Protein AF-A0A920PY45-F1 (afdb_monomer_lite)

Radius of gyration: 19.02 Å; chains: 1; bounding box: 48×40×49 Å

pLDDT: mean 71.45, std 18.98, range [34.03, 97.31]

Secondary structure (DSSP, 8-state):
-PPPPP-------HHHHHHHHHHTTT-----------TT---SS-HHHHHHHHHHHHHHHT--GGGG-HHHHHHHHHHHHTTS-TTSHHHHHHHHHHHHHHHHH-TTS----SPPHHHHHHHHHHHT-------

Foldseek 3Di:
DDDDDDPDDDPDDPLNVVCVVVVVVVHDDDDDDDDDDPVDDDPDQLCSQLVVVCVVCVVVVNDSVVSVNVVNVVVVVVVVVVDDPPDPVVVVVVVVVVVCCQQPPPPHDHDPDDDVVVVVVVVVVVPPDPPDDD

Sequence (134 aa):
MAKRPSDYEGPTTITYLVSNALDAADIETRIFVVHLPQYFQVEEDFTGTARLMTIMCTLYGLPIRLADSERGRQQYASLQNIVPDTSEVAGLLERLEERYDRENNPDSEPTSDLSPMVEEFLQGLVQIPNLTMN

Structure (mmCIF, N/CA/C/O backbone):
data_AF-A0A920PY45-F1
#
_entry.id   AF-A0A920PY45-F1
#
loop_
_atom_site.group_PDB
_atom_site.id
_atom_site.type_symbol
_atom_site.label_atom_id
_atom_site.label_alt_id
_atom_site.label_comp_id
_atom_site.label_asym_id
_atom_site.label_entity_id
_atom_site.label_seq_id
_atom_site.pdbx_PDB_ins_code
_atom_site.Cartn_x
_atom_site.Cartn_y
_atom_site.Cartn_z
_atom_site.occupancy
_atom_site.B_iso_or_equiv
_atom_site.auth_seq_id
_atom_site.auth_comp_id
_atom_site.auth_asym_id
_atom_site.auth_atom_id
_atom_site.pdbx_PDB_model_num
ATOM 1 N N . MET A 1 1 ? -5.423 8.759 -19.977 1.00 34.03 1 MET A N 1
ATOM 2 C CA . MET A 1 1 ? -5.937 9.606 -18.880 1.00 34.03 1 MET A CA 1
ATOM 3 C C . MET A 1 1 ? -4.720 10.204 -18.194 1.00 34.03 1 MET A C 1
ATOM 5 O O . MET A 1 1 ? -3.938 9.451 -17.632 1.00 34.03 1 MET A O 1
ATOM 9 N N . ALA A 1 2 ? -4.451 11.495 -18.404 1.00 36.62 2 ALA A N 1
ATOM 10 C CA . ALA A 1 2 ? -3.209 12.124 -17.956 1.00 36.62 2 ALA A CA 1
ATOM 11 C C . ALA A 1 2 ? -3.230 12.294 -16.430 1.00 36.62 2 ALA A C 1
ATOM 13 O O . ALA A 1 2 ? -4.129 12.933 -15.885 1.00 36.62 2 ALA A O 1
ATOM 14 N N . LYS A 1 3 ? -2.264 11.672 -15.751 1.00 37.16 3 LYS A N 1
ATOM 15 C CA . LYS A 1 3 ? -2.061 11.773 -14.306 1.00 37.16 3 LYS A CA 1
ATOM 16 C C . LYS A 1 3 ? -1.555 13.187 -14.012 1.00 37.16 3 LYS A C 1
ATOM 18 O O . LYS A 1 3 ? -0.514 13.576 -14.534 1.00 37.16 3 LYS A O 1
ATOM 23 N N . ARG A 1 4 ? -2.300 13.967 -13.228 1.00 38.38 4 ARG A N 1
ATOM 24 C CA . ARG A 1 4 ? -1.823 15.264 -12.730 1.00 38.38 4 ARG A CA 1
ATOM 25 C C . ARG A 1 4 ? -0.597 14.972 -11.845 1.00 38.38 4 ARG A C 1
ATOM 27 O O . ARG A 1 4 ? -0.722 14.116 -10.964 1.00 38.38 4 ARG A O 1
ATOM 34 N N . PRO A 1 5 ? 0.585 15.549 -12.119 1.00 42.47 5 PRO A N 1
ATOM 35 C CA . PRO A 1 5 ? 1.764 15.279 -11.310 1.00 42.47 5 PRO A CA 1
ATOM 36 C C . PRO A 1 5 ? 1.500 15.743 -9.876 1.00 42.47 5 PRO A C 1
ATOM 38 O O . PRO A 1 5 ? 0.881 16.781 -9.652 1.00 42.47 5 PRO A O 1
ATOM 41 N N . SER A 1 6 ? 1.913 14.918 -8.920 1.00 49.06 6 SER A N 1
ATOM 42 C CA . SER A 1 6 ? 1.936 15.292 -7.511 1.00 49.06 6 SER A CA 1
ATOM 43 C C . SER A 1 6 ? 3.109 16.244 -7.310 1.00 49.06 6 SER A C 1
ATOM 45 O O . SER A 1 6 ? 4.232 15.857 -7.618 1.00 49.06 6 SER A O 1
ATOM 47 N N . ASP A 1 7 ? 2.861 17.439 -6.779 1.00 49.78 7 ASP A N 1
ATOM 48 C CA . ASP A 1 7 ? 3.895 18.437 -6.442 1.00 49.78 7 ASP A CA 1
ATOM 49 C C . ASP A 1 7 ? 4.449 18.203 -5.020 1.00 49.78 7 ASP A C 1
ATOM 51 O O . ASP A 1 7 ? 4.786 19.124 -4.283 1.00 49.78 7 ASP A O 1
ATOM 55 N N . TYR A 1 8 ? 4.437 16.939 -4.581 1.00 56.22 8 TYR A N 1
ATOM 56 C CA . TYR A 1 8 ? 4.837 16.559 -3.231 1.00 56.22 8 TYR A CA 1
ATOM 57 C C . TYR A 1 8 ? 6.354 16.672 -3.080 1.00 56.22 8 TYR A C 1
ATOM 59 O O . TYR A 1 8 ? 7.101 15.867 -3.640 1.00 56.22 8 TYR A O 1
ATOM 67 N N . GLU A 1 9 ? 6.789 17.628 -2.265 1.00 55.53 9 GLU A N 1
ATOM 68 C CA . GLU A 1 9 ? 8.154 17.715 -1.762 1.00 55.53 9 GLU A CA 1
ATOM 69 C C . GLU A 1 9 ? 8.222 17.106 -0.357 1.00 55.53 9 GLU A C 1
ATOM 71 O O . GLU A 1 9 ? 7.619 17.592 0.598 1.00 55.53 9 GLU A O 1
ATOM 76 N N . GLY A 1 10 ? 8.968 16.013 -0.228 1.00 65.56 10 GLY A N 1
ATOM 77 C CA . GLY A 1 10 ? 9.221 15.340 1.039 1.00 65.56 10 GLY A CA 1
ATOM 78 C C . GLY A 1 10 ? 10.566 14.617 1.013 1.00 65.56 10 GLY A C 1
ATOM 79 O O . GLY A 1 10 ? 11.223 14.564 -0.033 1.00 65.56 10 GLY A O 1
ATOM 80 N N . PRO A 1 11 ? 11.012 14.062 2.151 1.00 65.69 11 PRO A N 1
ATOM 81 C CA . PRO A 1 11 ? 12.239 13.279 2.194 1.00 65.69 11 PRO A CA 1
ATOM 82 C C . PRO A 1 11 ? 12.168 12.128 1.182 1.00 65.69 11 PRO A C 1
ATOM 84 O O . PRO A 1 11 ? 11.192 11.378 1.133 1.00 65.69 11 PRO A O 1
ATOM 87 N N . THR A 1 12 ? 13.205 12.009 0.349 1.00 74.50 12 THR A N 1
ATOM 88 C CA . THR A 1 12 ? 13.265 10.971 -0.687 1.00 74.50 12 THR A CA 1
ATOM 89 C C . THR A 1 12 ? 13.272 9.576 -0.062 1.00 74.50 12 THR A C 1
ATOM 91 O O . THR A 1 12 ? 13.828 9.364 1.017 1.00 74.50 12 THR A O 1
ATOM 94 N N . THR A 1 13 ? 12.682 8.604 -0.751 1.00 84.12 13 THR A N 1
ATOM 95 C CA . THR A 1 13 ? 12.631 7.209 -0.304 1.00 84.12 13 THR A CA 1
ATOM 96 C C . THR A 1 13 ? 13.372 6.307 -1.282 1.00 84.12 13 THR A C 1
ATOM 98 O O . THR A 1 13 ? 13.470 6.597 -2.476 1.00 84.12 13 THR A O 1
ATOM 101 N N . ILE A 1 14 ? 13.852 5.154 -0.804 1.00 86.19 14 ILE A N 1
ATOM 102 C CA . ILE A 1 14 ? 14.469 4.154 -1.687 1.00 86.19 14 ILE A CA 1
ATOM 103 C C . ILE A 1 14 ? 13.504 3.694 -2.790 1.00 86.19 14 ILE A C 1
ATOM 105 O O . ILE A 1 14 ? 13.934 3.470 -3.916 1.00 86.19 14 ILE A O 1
ATOM 109 N N . THR A 1 15 ? 12.198 3.614 -2.509 1.00 84.69 15 THR A N 1
ATOM 110 C CA . THR A 1 15 ? 11.180 3.239 -3.501 1.00 84.69 15 THR A CA 1
ATOM 111 C C . THR A 1 15 ? 11.072 4.266 -4.624 1.00 84.69 15 THR A C 1
ATOM 113 O O . THR A 1 15 ? 10.960 3.878 -5.785 1.00 84.69 15 THR A O 1
ATOM 116 N N . TYR A 1 16 ? 11.183 5.557 -4.306 1.00 83.88 16 TYR A N 1
ATOM 117 C CA . TYR A 1 16 ? 11.222 6.621 -5.305 1.00 83.88 16 TYR A CA 1
ATOM 118 C C . TYR A 1 16 ? 12.532 6.613 -6.103 1.00 83.88 16 TYR A C 1
ATOM 120 O O . TYR A 1 16 ? 12.506 6.664 -7.330 1.00 83.88 16 TYR A O 1
ATOM 128 N N . LEU A 1 17 ? 13.680 6.462 -5.433 1.00 87.00 17 LEU A N 1
ATOM 129 C CA . LEU A 1 17 ? 14.986 6.398 -6.100 1.00 87.00 17 LEU A CA 1
ATOM 130 C C . LEU A 1 17 ? 15.087 5.215 -7.072 1.00 87.00 17 LEU A C 1
ATOM 132 O O . LEU A 1 17 ? 15.586 5.377 -8.184 1.00 87.00 17 LEU A O 1
ATOM 136 N N . VAL A 1 18 ? 14.582 4.042 -6.680 1.00 88.31 18 VAL A N 1
ATOM 137 C CA . VAL A 1 18 ? 14.507 2.863 -7.557 1.00 88.31 18 VAL A CA 1
ATOM 138 C C . VAL A 1 18 ? 13.590 3.134 -8.750 1.00 88.31 18 VAL A C 1
ATOM 140 O O . VAL A 1 18 ? 13.962 2.813 -9.874 1.00 88.31 18 VAL A O 1
ATOM 143 N N . SER A 1 19 ? 12.432 3.766 -8.530 1.00 84.88 19 SER A N 1
ATOM 144 C CA . SER A 1 19 ? 11.509 4.153 -9.606 1.00 84.88 19 SER A CA 1
ATOM 145 C C . SER A 1 19 ? 12.187 5.060 -10.636 1.00 84.88 19 SER A C 1
ATOM 147 O O . SER A 1 19 ? 12.115 4.778 -11.827 1.00 84.88 19 SER A O 1
ATOM 149 N N . ASN A 1 20 ? 12.911 6.089 -10.184 1.00 85.31 20 ASN A N 1
ATOM 150 C CA . ASN A 1 20 ? 13.626 7.021 -11.062 1.00 85.31 20 ASN A CA 1
ATOM 151 C C . ASN A 1 20 ? 14.772 6.347 -11.828 1.00 85.31 20 ASN A C 1
ATOM 153 O O . ASN A 1 20 ? 15.008 6.653 -12.994 1.00 85.31 20 ASN A O 1
ATOM 157 N N . ALA A 1 21 ? 15.498 5.429 -11.185 1.00 91.06 21 ALA A N 1
ATOM 158 C CA . ALA A 1 21 ? 16.568 4.686 -11.846 1.00 91.06 21 ALA A CA 1
ATOM 159 C C . ALA A 1 21 ? 16.030 3.753 -12.946 1.00 91.06 21 ALA A C 1
ATOM 161 O O . ALA A 1 21 ? 16.678 3.585 -13.976 1.00 91.06 21 ALA A O 1
ATOM 162 N N . LEU A 1 22 ? 14.853 3.157 -12.734 1.00 92.50 22 LEU A N 1
ATOM 163 C CA . LEU A 1 22 ? 14.177 2.311 -13.720 1.00 92.50 22 LEU A CA 1
ATOM 164 C C . LEU A 1 22 ? 13.568 3.127 -14.868 1.00 92.50 22 LEU A C 1
ATOM 166 O O . LEU A 1 22 ? 13.615 2.679 -16.010 1.00 92.50 22 LEU A O 1
ATOM 170 N N . ASP A 1 23 ? 13.084 4.338 -14.590 1.00 89.81 23 ASP A N 1
ATOM 171 C CA . ASP A 1 23 ? 12.609 5.275 -15.616 1.00 89.81 23 ASP A CA 1
ATOM 172 C C . ASP A 1 23 ? 13.731 5.655 -16.599 1.00 89.81 23 ASP A C 1
ATOM 174 O O . ASP A 1 23 ? 13.547 5.617 -17.812 1.00 89.81 23 ASP A O 1
ATOM 178 N N . ALA A 1 24 ? 14.954 5.875 -16.097 1.00 89.75 24 ALA A N 1
ATOM 179 C CA . ALA A 1 24 ? 16.136 6.093 -16.940 1.00 89.75 24 ALA A CA 1
ATOM 180 C C . ALA A 1 24 ? 16.492 4.890 -17.845 1.00 89.75 24 ALA A C 1
ATOM 182 O O . ALA A 1 24 ? 17.262 5.042 -18.794 1.00 89.75 24 ALA A O 1
ATOM 183 N N . ALA A 1 25 ? 15.945 3.707 -17.555 1.00 94.62 25 ALA A N 1
ATOM 184 C CA . ALA A 1 25 ? 16.068 2.495 -18.360 1.00 94.62 25 ALA A CA 1
ATOM 185 C C . ALA A 1 25 ? 14.810 2.196 -19.206 1.00 94.62 25 ALA A C 1
ATOM 187 O O . ALA A 1 25 ? 14.713 1.097 -19.750 1.00 94.62 25 ALA A O 1
ATOM 188 N N . ASP A 1 26 ? 13.872 3.146 -19.321 1.00 94.00 26 ASP A N 1
ATOM 189 C CA . ASP A 1 26 ? 12.592 3.019 -20.042 1.00 94.00 26 ASP A CA 1
ATOM 190 C C . ASP A 1 26 ? 11.698 1.881 -19.503 1.00 94.00 26 ASP A C 1
ATOM 192 O O . ASP A 1 26 ? 10.959 1.220 -20.234 1.00 94.00 26 ASP A O 1
ATOM 196 N N . ILE A 1 27 ? 11.784 1.615 -18.194 1.00 94.31 27 ILE A N 1
ATOM 197 C CA . ILE A 1 27 ? 10.965 0.612 -17.506 1.00 94.31 27 ILE A CA 1
ATOM 198 C C . ILE A 1 27 ? 9.818 1.316 -16.781 1.00 94.31 27 ILE A C 1
ATOM 200 O O . ILE A 1 27 ? 10.030 2.054 -15.816 1.00 94.31 27 ILE A O 1
ATOM 204 N N . GLU A 1 28 ? 8.581 1.029 -17.199 1.00 90.62 28 GLU A N 1
ATOM 205 C CA . GLU A 1 28 ? 7.389 1.569 -16.543 1.00 90.62 28 GLU A CA 1
ATOM 206 C C . GLU A 1 28 ? 7.285 1.061 -15.098 1.00 90.62 28 GLU A C 1
ATOM 208 O O . GLU A 1 28 ? 7.338 -0.139 -14.814 1.00 90.62 28 GLU A O 1
ATOM 213 N N . THR A 1 29 ? 7.090 1.993 -14.170 1.00 88.31 29 THR A N 1
ATOM 214 C CA . THR A 1 29 ? 6.945 1.706 -12.744 1.00 88.31 29 THR A CA 1
ATOM 215 C C . THR A 1 29 ? 5.645 2.285 -12.202 1.00 88.31 29 THR A C 1
ATOM 217 O O . THR A 1 29 ? 5.128 3.305 -12.663 1.00 88.31 29 THR A O 1
ATOM 220 N N . ARG A 1 30 ? 5.081 1.618 -11.191 1.00 86.19 30 ARG A N 1
ATOM 221 C CA . ARG A 1 30 ? 3.891 2.093 -10.485 1.00 86.19 30 ARG A CA 1
ATOM 222 C C . ARG A 1 30 ? 4.082 1.940 -8.986 1.00 86.19 30 ARG A C 1
ATOM 224 O O . ARG A 1 30 ? 4.273 0.835 -8.489 1.00 86.19 30 ARG A O 1
ATOM 231 N N . ILE A 1 31 ? 3.988 3.058 -8.278 1.00 84.94 31 ILE A N 1
ATOM 232 C CA . ILE A 1 31 ? 4.060 3.105 -6.819 1.00 84.94 31 ILE A CA 1
ATOM 233 C C . ILE A 1 31 ? 2.638 3.119 -6.259 1.00 84.94 31 ILE A C 1
ATOM 235 O O . ILE A 1 31 ? 1.792 3.894 -6.713 1.00 84.94 31 ILE A O 1
ATOM 239 N N . PHE A 1 32 ? 2.394 2.275 -5.260 1.00 85.69 32 PHE A N 1
ATOM 240 C CA . PHE A 1 32 ? 1.167 2.261 -4.474 1.00 85.69 32 PHE A CA 1
ATOM 241 C C . PHE A 1 32 ? 1.500 2.598 -3.027 1.00 85.69 32 PHE A C 1
ATOM 243 O O . PHE A 1 32 ? 2.406 2.007 -2.444 1.00 85.69 32 PHE A O 1
ATOM 250 N N . VAL A 1 33 ? 0.754 3.538 -2.457 1.00 85.88 33 VAL A N 1
ATOM 251 C CA . VAL A 1 33 ? 0.861 3.932 -1.052 1.00 85.88 33 VAL A CA 1
ATOM 252 C C . VAL A 1 33 ? -0.504 3.711 -0.421 1.00 85.88 33 VAL A C 1
ATOM 254 O O . VAL A 1 33 ? -1.519 4.131 -0.978 1.00 85.88 33 VAL A O 1
ATOM 257 N N . VAL A 1 34 ? -0.535 3.019 0.715 1.00 85.31 34 VAL A N 1
ATOM 258 C CA . VAL A 1 34 ? -1.758 2.832 1.496 1.00 85.31 34 VAL A CA 1
ATOM 259 C C . VAL A 1 34 ? -1.750 3.804 2.662 1.00 85.31 34 VAL A C 1
ATOM 261 O O . VAL A 1 34 ? -0.781 3.878 3.411 1.00 85.31 34 VAL A O 1
ATOM 264 N N . HIS A 1 35 ? -2.854 4.530 2.802 1.00 81.56 35 HIS A N 1
ATOM 265 C CA . HIS A 1 35 ? -3.112 5.371 3.959 1.00 81.56 35 HIS A CA 1
ATOM 266 C C . HIS A 1 35 ? -3.603 4.488 5.100 1.00 81.56 35 HIS A C 1
ATOM 268 O O . HIS A 1 35 ? -4.602 3.783 4.945 1.00 81.56 35 HIS A O 1
ATOM 274 N N . LEU A 1 36 ? -2.883 4.521 6.217 1.00 81.00 36 LEU A N 1
ATOM 275 C CA . LEU A 1 36 ? -3.248 3.798 7.425 1.00 81.00 36 LEU A CA 1
ATOM 276 C C . LEU A 1 36 ? -3.798 4.769 8.474 1.00 81.00 36 LEU A C 1
ATOM 278 O O . LEU A 1 36 ? -3.325 5.908 8.559 1.00 81.00 36 LEU A O 1
ATOM 282 N N . PRO A 1 37 ? -4.780 4.335 9.277 1.00 73.56 37 PRO A 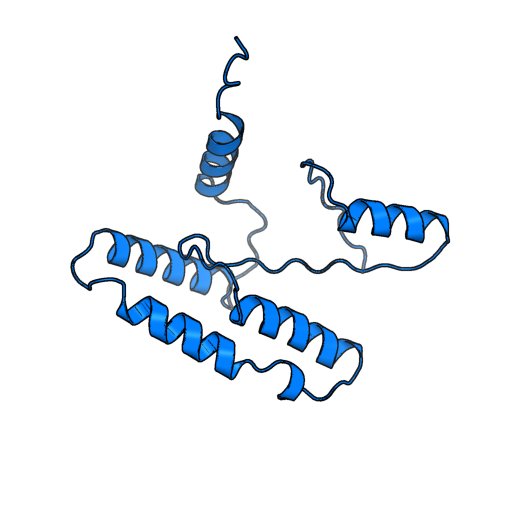N 1
ATOM 283 C CA . PRO A 1 37 ? -5.229 5.064 10.453 1.00 73.56 37 PRO A CA 1
ATOM 284 C C . PRO A 1 37 ? -4.064 5.417 11.389 1.00 73.56 37 PRO A C 1
ATOM 286 O O . PRO A 1 37 ? -3.345 4.547 11.867 1.00 73.56 37 PRO A O 1
ATOM 289 N N . GLN A 1 38 ? -3.880 6.708 11.672 1.00 67.00 38 GLN A N 1
ATOM 290 C CA . GLN A 1 38 ? -2.728 7.199 12.447 1.00 67.00 38 GLN A CA 1
ATOM 291 C C . GLN A 1 38 ? -2.857 6.993 13.964 1.00 67.00 38 GLN A C 1
ATOM 293 O O . GLN A 1 38 ? -1.875 7.125 14.691 1.00 67.00 38 GLN A O 1
ATOM 298 N N . TYR A 1 39 ? -4.062 6.697 14.455 1.00 65.44 39 TYR A N 1
ATOM 299 C CA . TYR A 1 39 ? -4.339 6.533 15.884 1.00 65.44 39 TYR A CA 1
ATOM 300 C C . TYR A 1 39 ? -3.941 5.156 16.429 1.00 65.44 39 TYR A C 1
ATOM 302 O O . TYR A 1 39 ? -3.875 4.981 17.645 1.00 65.44 39 TYR A O 1
ATOM 310 N N . PHE A 1 40 ? -3.628 4.194 15.558 1.00 67.50 40 PHE A N 1
ATOM 311 C CA . PHE A 1 40 ? -3.078 2.904 15.955 1.00 67.50 40 PHE A CA 1
ATOM 312 C C . PHE A 1 40 ? -1.598 2.826 15.591 1.00 67.50 40 PHE A C 1
ATOM 314 O O . PHE A 1 40 ? -1.226 2.730 14.425 1.00 67.50 40 PHE A O 1
ATOM 321 N N . GLN A 1 41 ? -0.738 2.831 16.608 1.00 67.38 41 GLN A N 1
ATOM 322 C CA . GLN A 1 41 ? 0.673 2.501 16.437 1.00 67.38 41 GLN A CA 1
ATOM 323 C C . GLN A 1 41 ? 0.833 0.982 16.511 1.00 67.38 41 GLN A C 1
ATOM 325 O O . GLN A 1 41 ? 0.962 0.411 17.593 1.00 67.38 41 GLN A O 1
ATOM 330 N N . VAL A 1 42 ? 0.777 0.325 15.354 1.00 74.00 42 VAL A N 1
ATOM 331 C CA . VAL A 1 42 ? 1.066 -1.107 15.209 1.00 74.00 42 VAL A CA 1
ATOM 332 C C . VAL A 1 42 ? 2.425 -1.300 14.542 1.00 74.00 42 VAL A C 1
ATOM 334 O O . VAL A 1 42 ? 2.770 -0.565 13.620 1.00 74.00 42 VAL A O 1
ATOM 337 N N . GLU A 1 43 ? 3.199 -2.290 14.995 1.00 78.94 43 GLU A N 1
ATOM 338 C CA . GLU A 1 43 ? 4.451 -2.666 14.317 1.00 78.94 43 GLU A CA 1
ATOM 339 C C . GLU A 1 43 ? 4.177 -3.260 12.926 1.00 78.94 43 GLU A C 1
ATOM 341 O O . GLU A 1 43 ? 4.889 -2.968 11.968 1.00 78.94 43 GLU A O 1
ATOM 346 N N . GLU A 1 44 ? 3.107 -4.050 12.803 1.00 86.19 44 GLU A N 1
ATOM 347 C CA . GLU A 1 44 ? 2.638 -4.628 11.544 1.00 86.19 44 GLU A CA 1
ATOM 348 C C . GLU A 1 44 ? 1.169 -4.256 11.318 1.00 86.19 44 GLU A C 1
ATOM 350 O O . GLU A 1 44 ? 0.334 -4.525 12.179 1.00 86.19 44 GLU A O 1
ATOM 355 N N . ASP A 1 45 ? 0.828 -3.685 10.158 1.00 89.25 45 ASP A N 1
ATOM 356 C CA . ASP A 1 45 ? -0.567 -3.439 9.765 1.00 89.25 45 ASP A CA 1
ATOM 357 C C . ASP A 1 45 ? -1.021 -4.472 8.718 1.00 89.25 45 ASP A C 1
ATOM 359 O O . ASP A 1 45 ? -0.668 -4.417 7.527 1.00 89.25 45 ASP A O 1
ATOM 363 N N . PHE A 1 46 ? -1.817 -5.447 9.163 1.00 91.31 46 PHE A N 1
ATOM 364 C CA . PHE A 1 46 ? -2.331 -6.507 8.297 1.00 91.31 46 PHE A CA 1
ATOM 365 C C . PHE A 1 46 ? -3.459 -6.024 7.384 1.00 91.31 46 PHE A C 1
ATOM 367 O O . PHE A 1 46 ? -3.645 -6.594 6.309 1.00 91.31 46 PHE A O 1
ATOM 374 N N . THR A 1 47 ? -4.171 -4.955 7.740 1.00 89.44 47 THR A N 1
ATOM 375 C CA . THR A 1 47 ? -5.200 -4.349 6.883 1.00 89.44 47 THR A CA 1
ATOM 376 C C . THR A 1 47 ? -4.557 -3.661 5.680 1.00 89.44 47 THR A C 1
ATOM 378 O O . THR A 1 47 ? -4.964 -3.883 4.536 1.00 89.44 47 THR A O 1
ATOM 381 N N . GLY A 1 48 ? -3.490 -2.898 5.910 1.00 90.56 48 GLY A N 1
ATOM 382 C CA . GLY A 1 48 ? -2.684 -2.267 4.872 1.00 90.56 48 GLY A CA 1
ATOM 383 C C . GLY A 1 48 ? -2.035 -3.279 3.939 1.00 90.56 48 GLY A C 1
ATOM 384 O O . GLY A 1 48 ? -2.117 -3.154 2.713 1.00 90.56 48 GLY A O 1
ATOM 385 N N . THR A 1 49 ? -1.464 -4.332 4.524 1.00 93.44 49 THR A N 1
ATOM 386 C CA . THR A 1 49 ? -0.874 -5.450 3.779 1.00 93.44 49 THR A CA 1
ATOM 387 C C . THR A 1 49 ? -1.916 -6.130 2.891 1.00 93.44 49 THR A C 1
ATOM 389 O O . THR A 1 49 ? -1.697 -6.286 1.686 1.00 93.44 49 THR A O 1
ATOM 392 N N . ALA A 1 50 ? -3.086 -6.462 3.442 1.00 93.88 50 ALA A N 1
ATOM 393 C CA . ALA A 1 50 ? -4.172 -7.084 2.694 1.00 93.88 50 ALA A CA 1
ATOM 394 C C . ALA A 1 50 ? -4.680 -6.192 1.553 1.00 93.88 50 ALA A C 1
ATOM 396 O O . ALA A 1 50 ? -5.007 -6.685 0.466 1.00 93.88 50 ALA A O 1
ATOM 397 N N . ARG A 1 51 ? -4.711 -4.868 1.754 1.00 92.88 51 ARG A N 1
ATOM 398 C CA . ARG A 1 51 ? -5.130 -3.915 0.721 1.00 92.88 51 ARG A CA 1
ATOM 399 C C . ARG A 1 51 ? -4.154 -3.876 -0.451 1.00 92.88 51 ARG A C 1
ATOM 401 O O . ARG A 1 51 ? -4.595 -3.981 -1.596 1.00 92.88 51 ARG A O 1
ATOM 408 N N . LEU A 1 52 ? -2.850 -3.783 -0.187 1.00 94.81 52 LEU A N 1
ATOM 409 C CA . LEU A 1 52 ? -1.824 -3.855 -1.234 1.00 94.81 52 LEU A CA 1
ATOM 410 C C . LEU A 1 52 ? -1.860 -5.206 -1.954 1.00 94.81 52 LEU A C 1
ATOM 412 O O . LEU A 1 52 ? -1.842 -5.250 -3.184 1.00 94.81 52 LEU A O 1
ATOM 416 N N . MET A 1 53 ? -1.999 -6.308 -1.217 1.00 96.19 53 MET A N 1
ATOM 417 C CA . MET A 1 53 ? -2.095 -7.641 -1.813 1.00 96.19 53 MET A CA 1
ATOM 418 C C . MET A 1 53 ? -3.337 -7.811 -2.688 1.00 96.19 53 MET A C 1
ATOM 420 O O . MET A 1 53 ? -3.255 -8.445 -3.737 1.00 96.19 53 MET A O 1
ATOM 424 N N . THR A 1 54 ? -4.468 -7.207 -2.323 1.00 95.25 54 THR A N 1
ATOM 425 C CA . THR A 1 54 ? -5.682 -7.196 -3.157 1.00 95.25 54 THR A CA 1
ATOM 426 C C . THR A 1 54 ? -5.431 -6.507 -4.499 1.00 95.25 54 THR A C 1
ATOM 428 O O . THR A 1 54 ? -5.841 -7.013 -5.548 1.00 95.25 54 THR A O 1
ATOM 431 N N . ILE A 1 55 ? -4.711 -5.379 -4.488 1.00 94.75 55 ILE A N 1
ATOM 432 C CA . ILE A 1 55 ? -4.303 -4.670 -5.708 1.00 94.75 55 ILE A CA 1
ATOM 433 C C . ILE A 1 55 ? -3.407 -5.575 -6.560 1.00 94.75 55 ILE A C 1
ATOM 435 O O . ILE A 1 55 ? -3.677 -5.749 -7.747 1.00 94.75 55 ILE A O 1
ATOM 439 N N . MET A 1 56 ? -2.400 -6.217 -5.961 1.00 94.88 56 MET A N 1
ATOM 440 C CA . MET A 1 56 ? -1.509 -7.144 -6.67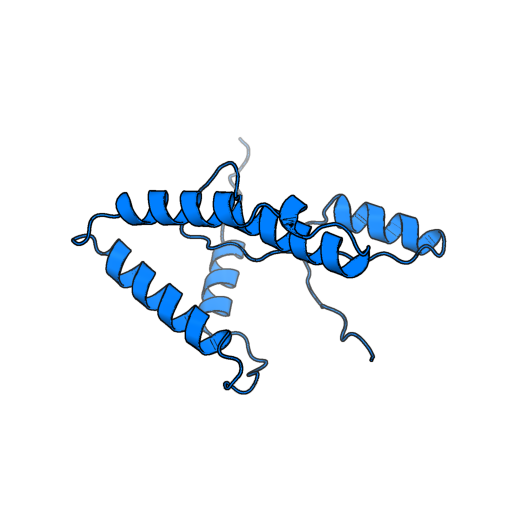2 1.00 94.88 56 MET A CA 1
ATOM 441 C C . MET A 1 56 ? -2.273 -8.332 -7.268 1.00 94.88 56 MET A C 1
ATOM 443 O O . MET A 1 56 ? -2.065 -8.678 -8.430 1.00 94.88 56 MET A O 1
ATOM 447 N N . CYS A 1 57 ? -3.207 -8.924 -6.519 1.00 96.38 57 CYS A N 1
ATOM 448 C CA . CYS A 1 57 ? -4.041 -10.015 -7.017 1.00 96.38 57 CYS A CA 1
ATOM 449 C C . CYS A 1 57 ? -4.877 -9.585 -8.221 1.00 96.38 57 CYS A C 1
ATOM 451 O O . CYS A 1 57 ? -4.974 -10.327 -9.193 1.00 96.38 57 CYS A O 1
ATOM 453 N N . THR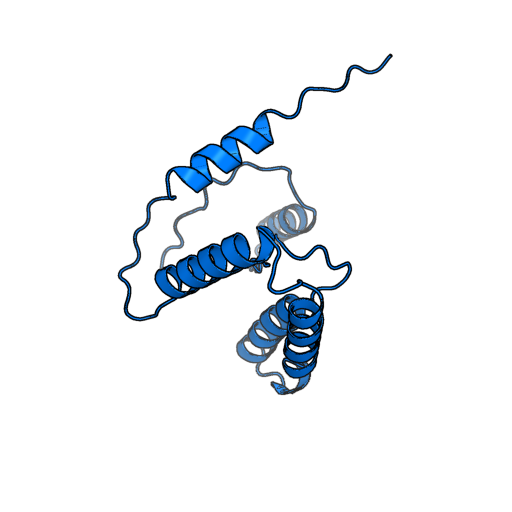 A 1 58 ? -5.423 -8.372 -8.187 1.00 95.31 58 THR A N 1
ATOM 454 C CA . THR A 1 58 ? -6.234 -7.834 -9.282 1.00 95.31 58 THR A CA 1
ATOM 455 C C . THR A 1 58 ? -5.388 -7.549 -10.522 1.00 95.31 58 THR A C 1
ATOM 457 O O . THR A 1 58 ? -5.761 -7.946 -11.621 1.00 95.31 58 THR A O 1
ATOM 460 N N . LEU A 1 59 ? -4.235 -6.892 -10.358 1.00 94.56 59 LEU A N 1
ATOM 461 C CA . LEU A 1 59 ? -3.372 -6.495 -11.476 1.00 94.56 59 LEU A CA 1
ATOM 462 C C . LEU A 1 59 ? -2.737 -7.688 -12.193 1.00 94.56 59 LEU A C 1
ATOM 464 O O . LEU A 1 59 ? -2.571 -7.646 -13.408 1.00 94.56 59 LEU A O 1
ATOM 468 N N . TYR A 1 60 ? -2.393 -8.739 -11.450 1.00 95.25 60 TYR A N 1
ATOM 469 C CA . TYR A 1 60 ? -1.666 -9.894 -11.980 1.00 95.25 60 TYR A CA 1
ATOM 470 C C . TYR A 1 60 ? -2.518 -11.168 -12.074 1.00 95.25 60 TYR A C 1
ATOM 472 O O . TYR A 1 60 ? -1.991 -12.234 -12.384 1.00 95.25 60 TYR A O 1
ATOM 480 N N . GLY A 1 61 ? -3.824 -11.085 -11.800 1.00 95.94 61 GLY A N 1
ATOM 481 C CA . GLY A 1 61 ? -4.732 -12.236 -11.838 1.00 95.94 61 GLY A CA 1
ATOM 482 C C . GLY A 1 61 ? -4.400 -13.321 -10.806 1.00 95.94 61 GLY A C 1
ATOM 483 O O . GLY A 1 61 ? -4.629 -14.505 -11.058 1.00 95.94 61 GLY A O 1
ATOM 484 N N . LEU A 1 62 ? -3.829 -12.945 -9.657 1.00 97.12 62 LEU A N 1
ATOM 485 C CA . LEU A 1 62 ? -3.489 -13.895 -8.595 1.00 97.12 62 LEU A CA 1
ATOM 486 C C . LEU A 1 62 ? -4.735 -14.260 -7.769 1.00 97.12 62 LEU A C 1
ATOM 488 O O . LEU A 1 62 ? -5.689 -13.482 -7.690 1.00 97.12 62 LEU A O 1
ATOM 492 N N . PRO A 1 63 ? -4.741 -15.424 -7.095 1.00 97.31 63 PRO A N 1
ATOM 493 C CA . PRO A 1 63 ? -5.866 -15.814 -6.257 1.00 97.31 63 PRO A CA 1
ATOM 494 C C . PRO A 1 63 ? -6.111 -14.835 -5.101 1.00 97.31 63 PRO A C 1
ATOM 496 O O . PRO A 1 63 ? -5.237 -14.651 -4.258 1.00 97.31 63 PRO A O 1
ATOM 499 N N . ILE A 1 64 ? -7.338 -14.308 -4.987 1.00 94.31 64 ILE A N 1
ATOM 500 C CA . ILE A 1 64 ? -7.704 -13.309 -3.962 1.00 94.31 64 ILE A CA 1
ATOM 501 C C . ILE A 1 64 ? -7.464 -13.776 -2.520 1.00 94.31 64 ILE A C 1
ATOM 503 O O . ILE A 1 64 ? -7.194 -12.968 -1.640 1.00 94.31 64 ILE A O 1
ATOM 507 N N . ARG A 1 65 ? -7.477 -15.093 -2.278 1.00 94.38 65 ARG A N 1
ATOM 508 C CA . ARG A 1 65 ? -7.141 -15.683 -0.972 1.00 94.38 65 ARG A CA 1
ATOM 509 C C . ARG A 1 65 ? -5.743 -15.301 -0.464 1.00 94.38 65 ARG A C 1
ATOM 511 O O . ARG A 1 65 ? -5.512 -15.377 0.732 1.00 94.38 65 ARG A O 1
ATOM 518 N N . LEU A 1 66 ? -4.822 -14.898 -1.348 1.00 94.69 66 LEU A N 1
ATOM 519 C CA . LEU A 1 66 ? -3.485 -14.425 -0.973 1.00 94.69 66 LEU A CA 1
ATOM 520 C C . LEU A 1 66 ? -3.505 -13.058 -0.279 1.00 94.69 66 LEU A C 1
ATOM 522 O O . LEU A 1 66 ? -2.519 -12.698 0.353 1.00 94.69 66 LEU A O 1
ATOM 526 N N . ALA A 1 67 ? -4.595 -12.297 -0.403 1.00 94.19 67 ALA A N 1
ATOM 527 C CA . ALA A 1 67 ? -4.735 -11.025 0.289 1.00 94.19 67 ALA A CA 1
ATOM 528 C C . ALA A 1 67 ? -4.994 -11.179 1.793 1.00 94.19 67 ALA A C 1
ATOM 530 O O . ALA A 1 67 ? -4.699 -10.246 2.526 1.00 94.19 67 ALA A O 1
ATOM 531 N N . ASP A 1 68 ? -5.528 -12.322 2.242 1.00 92.06 68 ASP A N 1
ATOM 532 C CA . ASP A 1 68 ? -5.776 -12.631 3.661 1.00 92.06 68 ASP A CA 1
ATOM 533 C C . ASP A 1 68 ? -6.434 -11.479 4.454 1.00 92.06 68 ASP A C 1
ATOM 535 O O . ASP A 1 68 ? -5.996 -11.069 5.529 1.00 92.06 68 ASP A O 1
ATOM 539 N N . SER A 1 69 ? -7.508 -10.913 3.897 1.00 89.69 69 SER A N 1
ATOM 540 C CA . SER A 1 69 ? -8.194 -9.753 4.484 1.00 89.69 69 SER A CA 1
ATOM 541 C C . SER A 1 69 ? -8.798 -10.036 5.863 1.00 89.69 69 SER A C 1
ATOM 543 O O . SER A 1 69 ? -8.961 -9.115 6.663 1.00 89.69 69 SER A O 1
ATOM 545 N N . GLU A 1 70 ? -9.094 -11.302 6.168 1.00 91.44 70 GLU A N 1
ATOM 546 C CA . GLU A 1 70 ? -9.628 -11.699 7.472 1.00 91.44 70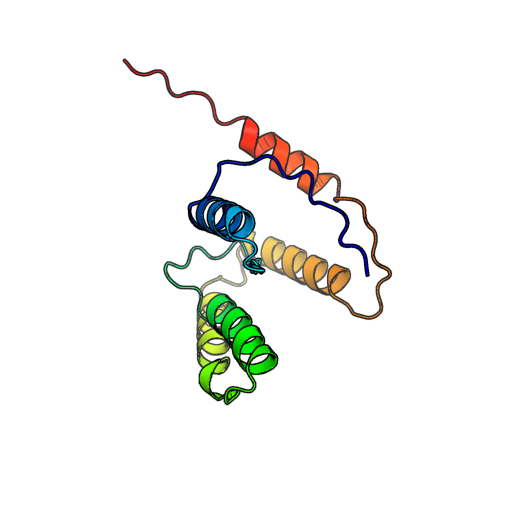 GLU A CA 1
ATOM 547 C C . GLU A 1 70 ? -8.628 -11.455 8.604 1.00 91.44 70 GLU A C 1
ATOM 549 O O . GLU A 1 70 ? -9.033 -11.013 9.680 1.00 91.44 70 GLU A O 1
ATOM 554 N N . ARG A 1 71 ? -7.327 -11.655 8.366 1.00 89.81 71 ARG A N 1
ATOM 555 C CA . ARG A 1 71 ? -6.289 -11.377 9.365 1.00 89.81 71 ARG A CA 1
ATOM 556 C C . ARG A 1 71 ? -6.248 -9.895 9.752 1.00 89.81 71 ARG A C 1
ATOM 558 O O . ARG A 1 71 ? -6.170 -9.578 10.937 1.00 89.81 71 ARG A O 1
ATOM 565 N N . GLY A 1 72 ? -6.365 -8.994 8.773 1.00 86.75 72 GLY A N 1
ATOM 566 C CA . GLY A 1 72 ? -6.473 -7.547 9.010 1.00 86.75 72 GLY A CA 1
ATOM 567 C C . GLY A 1 72 ? -7.726 -7.171 9.798 1.00 86.75 72 GLY A C 1
ATOM 568 O O . GLY A 1 72 ? -7.648 -6.464 10.805 1.00 86.75 72 GLY A O 1
ATOM 569 N N . ARG A 1 73 ? -8.878 -7.734 9.413 1.00 86.44 73 ARG A N 1
ATOM 570 C CA . ARG A 1 73 ? -10.154 -7.511 10.109 1.00 86.44 73 ARG A CA 1
ATOM 571 C C . ARG A 1 73 ? -10.087 -7.929 11.581 1.00 86.44 73 ARG A C 1
ATOM 573 O O . ARG A 1 73 ? -10.557 -7.200 12.450 1.00 86.44 73 ARG A O 1
ATOM 580 N N . GLN A 1 74 ? -9.475 -9.076 11.870 1.00 89.19 74 GLN A N 1
ATOM 581 C CA . GLN A 1 74 ? -9.302 -9.577 13.238 1.00 89.19 74 GLN A CA 1
ATOM 582 C C . GLN A 1 74 ? -8.359 -8.704 14.074 1.00 89.19 74 GLN A C 1
ATOM 584 O O . GLN A 1 74 ? -8.624 -8.481 15.257 1.00 89.19 74 GLN A O 1
ATOM 589 N N . GLN A 1 75 ? -7.287 -8.182 13.471 1.00 86.69 75 GLN A N 1
ATOM 590 C 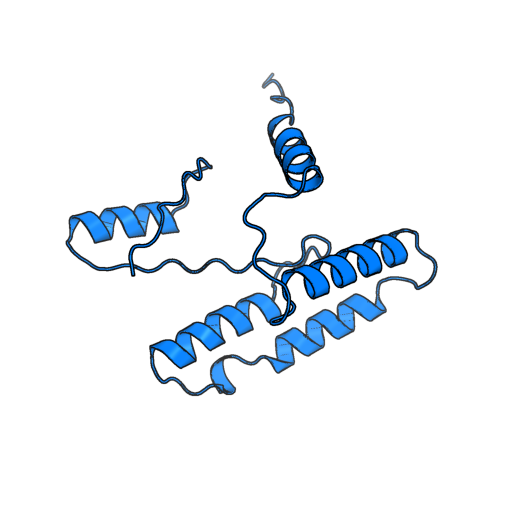CA . GLN A 1 75 ? -6.366 -7.266 14.142 1.00 86.69 75 GLN A CA 1
ATOM 591 C C . GLN A 1 75 ? -7.084 -5.994 14.601 1.00 86.69 75 GLN A C 1
ATOM 593 O O . GLN A 1 75 ? -7.038 -5.663 15.783 1.00 86.69 75 GLN A O 1
ATOM 598 N N . TYR A 1 76 ? -7.802 -5.323 13.701 1.00 80.19 76 TYR A N 1
ATOM 599 C CA . TYR A 1 76 ? -8.515 -4.085 14.029 1.00 80.19 76 TYR A CA 1
ATOM 600 C C . TYR A 1 76 ? -9.647 -4.302 15.036 1.00 80.19 76 TYR A C 1
ATOM 602 O O . TYR A 1 76 ? -9.779 -3.524 15.979 1.00 80.19 76 TYR A O 1
ATOM 610 N N . ALA A 1 77 ? -10.402 -5.399 14.911 1.00 82.31 77 ALA A N 1
ATOM 611 C CA . ALA A 1 77 ? -11.415 -5.761 15.901 1.00 82.31 77 ALA A CA 1
ATOM 612 C C . ALA A 1 77 ? -10.804 -5.959 17.301 1.00 82.31 77 ALA A C 1
ATOM 614 O O . ALA A 1 77 ? -11.398 -5.580 18.306 1.00 82.31 77 ALA A O 1
ATOM 615 N N . SER A 1 78 ? -9.597 -6.522 17.383 1.00 81.31 78 SER A N 1
ATOM 616 C CA . SER A 1 78 ? -8.893 -6.694 18.658 1.00 81.31 78 SER A CA 1
ATOM 617 C C . SER A 1 78 ? -8.437 -5.356 19.248 1.00 81.31 78 SER A C 1
ATOM 619 O O . SER A 1 78 ? -8.493 -5.188 20.461 1.00 81.31 78 SER A O 1
ATOM 621 N N . LEU A 1 79 ? -8.034 -4.398 18.406 1.00 75.81 79 LEU A N 1
ATOM 622 C CA . LEU A 1 79 ? -7.615 -3.057 18.828 1.00 75.81 79 LEU A CA 1
ATOM 623 C C . LEU A 1 79 ? -8.783 -2.199 19.334 1.00 75.81 79 LEU A C 1
ATOM 625 O O . LEU A 1 79 ? -8.629 -1.500 20.333 1.00 75.81 79 LEU A O 1
ATOM 629 N N . GLN A 1 80 ? -9.959 -2.284 18.702 1.00 69.06 80 GLN A N 1
ATOM 630 C CA . GLN A 1 80 ? -11.164 -1.573 19.155 1.00 69.06 80 GLN A CA 1
ATOM 631 C C . GLN A 1 80 ? -11.569 -1.973 20.580 1.00 69.06 80 GLN A C 1
ATOM 633 O O . GLN A 1 80 ? -11.918 -1.116 21.382 1.00 69.06 80 GLN A O 1
ATOM 638 N N . ASN A 1 81 ? -11.419 -3.250 20.939 1.00 66.38 81 ASN A N 1
ATOM 639 C CA . ASN A 1 81 ? -11.725 -3.743 22.288 1.00 66.38 81 ASN A CA 1
ATOM 640 C C . ASN A 1 81 ? -10.759 -3.239 23.381 1.00 66.38 81 ASN A C 1
ATOM 642 O O . ASN A 1 81 ? -11.002 -3.471 24.564 1.00 66.38 81 ASN A O 1
ATOM 646 N N . ILE A 1 82 ? -9.644 -2.602 23.005 1.00 66.44 82 ILE A N 1
ATOM 647 C CA . ILE A 1 82 ? -8.621 -2.093 23.933 1.00 66.44 82 ILE A CA 1
ATOM 648 C C . ILE A 1 82 ? -8.869 -0.616 24.282 1.00 66.44 82 ILE A C 1
ATOM 650 O O . ILE A 1 82 ? -8.375 -0.142 25.305 1.00 66.44 82 ILE A O 1
ATOM 654 N N . VAL A 1 83 ? -9.655 0.115 23.483 1.00 61.41 83 VAL A N 1
ATOM 655 C CA . VAL A 1 83 ? -10.020 1.509 23.769 1.00 61.41 83 VAL A CA 1
ATOM 656 C C . VAL A 1 83 ? -11.206 1.511 24.744 1.00 61.41 83 VAL A C 1
ATOM 658 O O . VAL A 1 83 ? -12.284 1.055 24.376 1.00 61.41 83 VAL A O 1
ATOM 661 N N . PRO A 1 84 ? -11.054 1.983 25.996 1.00 55.84 84 PRO A N 1
ATOM 662 C CA . PRO A 1 84 ? -12.172 2.014 26.931 1.00 55.84 84 PRO A CA 1
ATOM 663 C C . PRO A 1 84 ? -13.231 3.031 26.478 1.00 55.84 84 PRO A C 1
ATOM 665 O O . PRO A 1 84 ? -12.897 4.191 26.226 1.00 55.84 84 PRO A O 1
ATOM 668 N N . ASP A 1 85 ? -14.503 2.607 26.474 1.00 55.72 85 ASP A N 1
ATOM 669 C CA . ASP A 1 85 ? -15.715 3.384 26.119 1.00 55.72 85 ASP A CA 1
ATOM 670 C C . ASP A 1 85 ? -15.846 4.749 26.829 1.00 55.72 85 ASP A C 1
ATOM 672 O O . ASP A 1 85 ? -16.665 5.585 26.459 1.00 55.72 85 ASP A O 1
ATOM 676 N N . THR A 1 86 ? -15.062 4.993 27.881 1.00 50.34 86 THR A N 1
ATOM 677 C CA . THR A 1 86 ? -15.145 6.178 28.746 1.00 50.34 86 THR A CA 1
ATOM 678 C C . THR A 1 86 ? -14.030 7.203 28.525 1.00 50.34 86 THR A C 1
ATOM 680 O O . THR A 1 86 ? -13.963 8.197 29.249 1.00 50.34 86 THR A O 1
ATOM 683 N N . SER A 1 87 ? -13.139 6.980 27.559 1.00 56.78 87 SER A N 1
ATOM 684 C CA . SER A 1 87 ? -12.013 7.873 27.279 1.00 56.78 87 SER A CA 1
ATOM 685 C C . SER A 1 87 ? -12.378 8.962 26.265 1.00 56.78 87 SER A C 1
ATOM 687 O O . SER A 1 87 ? -13.040 8.697 25.267 1.00 56.78 87 SER A O 1
ATOM 689 N N . GLU A 1 88 ? -11.857 10.177 26.456 1.00 58.12 88 GLU A N 1
ATOM 690 C CA . GLU A 1 88 ? -11.880 11.279 25.474 1.00 58.12 88 GLU A CA 1
ATOM 691 C C . GLU A 1 88 ? -11.357 10.846 24.081 1.00 58.12 88 GLU A C 1
ATOM 693 O O . GLU A 1 88 ? -11.751 11.392 23.049 1.00 58.12 88 GLU A O 1
ATOM 698 N N . VAL A 1 89 ? -10.534 9.789 24.047 1.00 60.56 89 VAL A N 1
ATOM 699 C CA . VAL A 1 89 ? -10.013 9.126 22.841 1.00 60.56 89 VAL A CA 1
ATOM 700 C C . VAL A 1 89 ? -11.111 8.437 22.020 1.00 60.56 89 VAL A C 1
ATOM 702 O O . VAL A 1 89 ? -11.033 8.458 20.794 1.00 60.56 89 VAL A O 1
ATOM 705 N N . ALA A 1 90 ? -12.157 7.889 22.648 1.00 64.25 90 ALA A N 1
ATOM 706 C CA . ALA A 1 90 ? -13.270 7.247 21.941 1.00 64.25 90 ALA A CA 1
ATOM 707 C C . ALA A 1 90 ? -14.073 8.268 21.113 1.00 64.25 90 ALA A C 1
ATOM 709 O O . ALA A 1 90 ? -14.351 8.041 19.940 1.00 64.25 90 ALA A O 1
ATOM 710 N N . GLY A 1 91 ? -14.336 9.454 21.675 1.00 67.00 91 GLY A N 1
ATOM 711 C CA . GLY A 1 91 ? -15.021 10.534 20.954 1.00 67.00 91 GLY A CA 1
ATOM 712 C C . GLY A 1 91 ? -14.164 11.209 19.873 1.00 67.00 91 GLY A C 1
ATOM 713 O O . GLY A 1 91 ? -14.691 11.847 18.961 1.00 67.00 91 GLY A O 1
ATOM 714 N N . LEU A 1 92 ? -12.831 11.124 19.948 1.00 68.12 92 LEU A N 1
ATOM 715 C CA . LEU A 1 92 ? -11.959 11.522 18.836 1.00 68.12 92 LEU A CA 1
ATOM 716 C C . LEU A 1 92 ? -11.977 10.473 17.717 1.00 68.12 92 LEU A C 1
ATOM 718 O O . LEU A 1 92 ? -12.026 10.847 16.548 1.00 68.12 92 LEU A O 1
ATOM 722 N N . LEU A 1 93 ? -11.966 9.189 18.080 1.00 69.94 93 LEU A N 1
ATOM 723 C CA . LEU A 1 93 ? -12.011 8.071 17.144 1.00 69.94 93 LEU A CA 1
ATOM 724 C C . LEU A 1 93 ? -13.293 8.088 16.303 1.00 69.94 93 LEU A C 1
ATOM 726 O O . LEU A 1 93 ? -13.207 8.079 15.080 1.00 69.94 93 LEU A O 1
ATOM 730 N N . GLU A 1 94 ? -14.451 8.240 16.945 1.00 70.88 94 GLU A N 1
ATOM 731 C CA . GLU A 1 94 ? -15.754 8.324 16.272 1.00 70.88 94 GLU A CA 1
ATOM 732 C C . GLU A 1 94 ? -15.790 9.472 15.248 1.00 70.88 94 GLU A C 1
ATOM 734 O O . GLU A 1 94 ? -16.162 9.281 14.095 1.00 70.88 94 GLU A O 1
ATOM 739 N N . ARG A 1 95 ? -15.276 10.657 15.610 1.00 72.56 95 ARG A N 1
ATOM 740 C CA . ARG A 1 95 ? -15.191 11.803 14.685 1.00 72.56 95 ARG A CA 1
ATOM 741 C C . ARG A 1 95 ? -14.248 11.562 13.502 1.00 72.56 95 ARG A C 1
ATOM 743 O O . ARG A 1 95 ? -14.480 12.101 12.418 1.00 72.56 95 ARG A O 1
ATOM 750 N N . LEU A 1 96 ? -13.163 10.811 13.702 1.00 68.88 96 LEU A N 1
ATOM 751 C CA . LEU A 1 96 ? -12.231 10.451 12.629 1.00 68.88 96 LEU A CA 1
ATOM 752 C C . LEU A 1 96 ? -12.853 9.424 11.675 1.00 68.88 96 LEU A C 1
ATOM 754 O O . LEU A 1 96 ? -12.696 9.573 10.463 1.00 68.88 96 LEU A O 1
ATOM 758 N N . GLU A 1 97 ? -13.579 8.440 12.206 1.00 71.62 97 GLU A N 1
ATOM 759 C CA . GLU A 1 97 ? -14.322 7.436 11.434 1.00 71.62 97 GLU A CA 1
ATOM 760 C C . GLU A 1 97 ? -15.463 8.088 10.637 1.00 71.62 97 GLU A C 1
ATOM 762 O O . GLU A 1 97 ? -15.520 7.932 9.420 1.00 71.62 97 GLU A O 1
ATOM 767 N N . GLU A 1 98 ? -16.277 8.945 11.261 1.00 73.81 98 GLU A N 1
ATOM 768 C CA . GLU A 1 98 ? -17.336 9.706 10.579 1.00 73.81 98 GLU A CA 1
ATOM 769 C C . GLU A 1 98 ? -16.801 10.589 9.443 1.00 73.81 98 GLU A C 1
ATOM 771 O O . GLU A 1 98 ? -17.456 10.758 8.409 1.00 73.81 98 GLU A O 1
ATOM 776 N N . ARG A 1 99 ? -15.624 11.204 9.631 1.00 69.31 99 ARG A N 1
ATOM 777 C CA . ARG A 1 99 ? -14.983 12.005 8.579 1.00 69.31 99 ARG A CA 1
ATOM 778 C C . ARG A 1 99 ? -14.513 11.116 7.433 1.00 69.31 99 ARG A C 1
ATOM 780 O O . ARG A 1 99 ? -14.768 11.463 6.282 1.00 69.31 99 ARG A O 1
ATOM 787 N N . TYR A 1 100 ? -13.856 9.997 7.743 1.00 66.62 100 TYR A N 1
ATOM 788 C CA . TYR A 1 100 ? -13.405 9.035 6.740 1.00 66.62 100 TYR A CA 1
ATOM 789 C C . TYR A 1 100 ? -14.580 8.519 5.911 1.00 66.62 100 TYR A C 1
ATOM 791 O O . TYR A 1 100 ? -14.533 8.579 4.686 1.00 66.62 100 TYR A O 1
ATOM 799 N N . ASP A 1 101 ? -15.666 8.103 6.558 1.00 67.38 101 ASP A N 1
ATOM 800 C CA . ASP A 1 101 ? -16.856 7.608 5.872 1.00 67.38 101 ASP A CA 1
ATOM 801 C C . ASP A 1 101 ? -17.474 8.676 4.967 1.00 67.38 101 ASP A C 1
ATOM 803 O O . ASP A 1 101 ? -17.897 8.363 3.861 1.00 67.38 101 ASP A O 1
ATOM 807 N N . ARG A 1 102 ? -17.478 9.950 5.377 1.00 71.19 102 ARG A N 1
ATOM 808 C CA . ARG A 1 102 ? -18.004 11.062 4.568 1.00 71.19 102 ARG A CA 1
ATOM 809 C C . ARG A 1 102 ? -17.173 11.341 3.315 1.00 71.19 102 ARG A C 1
ATOM 811 O O . ARG A 1 102 ? -17.752 11.590 2.257 1.00 71.19 102 ARG A O 1
ATOM 818 N N . GLU A 1 103 ? -15.847 11.316 3.442 1.00 61.81 103 GLU A N 1
ATOM 819 C CA . GLU A 1 103 ? -14.893 11.537 2.343 1.00 61.81 103 GLU A CA 1
ATOM 820 C C . GLU A 1 103 ? -14.813 10.338 1.388 1.00 61.81 103 GLU A C 1
ATOM 822 O O . GLU A 1 103 ? -14.572 10.511 0.196 1.00 61.81 103 GLU A O 1
ATOM 827 N N . ASN A 1 104 ? -15.035 9.128 1.900 1.00 56.75 104 ASN A N 1
ATOM 828 C CA . ASN A 1 104 ? -14.909 7.880 1.152 1.00 56.75 104 ASN A CA 1
ATOM 829 C C . ASN A 1 104 ? -16.270 7.293 0.723 1.00 56.75 104 ASN A C 1
ATOM 831 O O . ASN A 1 104 ? -16.314 6.202 0.147 1.00 56.75 104 ASN A O 1
ATOM 835 N N . ASN A 1 105 ? -17.376 8.000 0.992 1.00 50.78 105 ASN A N 1
ATOM 836 C CA . ASN A 1 105 ? -18.708 7.635 0.520 1.00 50.78 105 ASN A CA 1
ATOM 837 C C . ASN A 1 105 ? -18.756 7.790 -1.012 1.00 50.78 105 ASN A C 1
ATOM 839 O O . ASN A 1 105 ? -18.533 8.897 -1.507 1.00 50.78 105 ASN A O 1
ATOM 843 N N . PRO A 1 106 ? -19.063 6.730 -1.782 1.00 49.81 106 PRO A N 1
ATOM 844 C CA . PRO A 1 106 ? -19.113 6.791 -3.245 1.00 49.81 106 PRO A CA 1
ATOM 845 C C . PRO A 1 106 ? -20.150 7.778 -3.810 1.00 49.81 106 PRO A C 1
ATOM 847 O O . PRO A 1 106 ? -20.087 8.080 -5.001 1.00 49.81 106 PRO A O 1
ATOM 850 N N . ASP A 1 107 ? -21.065 8.286 -2.975 1.00 47.59 107 ASP A N 1
ATOM 851 C CA . ASP A 1 107 ? -22.079 9.285 -3.335 1.00 47.59 107 ASP A CA 1
ATOM 852 C C . ASP A 1 107 ? -21.666 10.746 -3.029 1.00 47.59 107 ASP A C 1
ATOM 854 O O . ASP A 1 107 ? -22.411 11.675 -3.349 1.00 47.59 107 ASP A O 1
ATOM 858 N N . SER A 1 108 ? -20.496 10.983 -2.422 1.00 45.22 108 SER A N 1
ATOM 859 C CA . SER A 1 108 ? -19.977 12.330 -2.133 1.00 45.22 108 SER A CA 1
ATOM 860 C C . SER A 1 108 ? -19.144 12.859 -3.309 1.00 45.22 108 SER A C 1
ATOM 862 O O . SER A 1 108 ? -18.195 12.209 -3.747 1.00 45.22 108 SER A O 1
ATOM 864 N N . GLU A 1 109 ? -19.461 14.054 -3.826 1.00 40.69 109 GLU A N 1
ATOM 865 C CA . GLU A 1 109 ? -18.642 14.687 -4.872 1.00 40.69 109 GLU A CA 1
ATOM 866 C C . GLU A 1 109 ? -17.203 14.949 -4.378 1.00 40.69 109 GLU A C 1
ATOM 868 O O . GLU A 1 109 ? -17.014 15.395 -3.243 1.00 40.69 109 GLU A O 1
ATOM 873 N N . PRO A 1 110 ? -16.170 14.704 -5.209 1.00 39.78 110 PRO A N 1
ATOM 874 C CA . PRO A 1 110 ? -14.779 14.856 -4.805 1.00 39.78 110 PRO A CA 1
ATOM 875 C C . PRO A 1 110 ? -14.438 16.340 -4.636 1.00 39.78 110 PRO A C 1
ATOM 877 O O . PRO A 1 110 ? -14.177 17.045 -5.611 1.00 39.78 110 PRO A O 1
ATOM 880 N N . THR A 1 111 ? -14.403 16.828 -3.399 1.00 45.44 111 THR A N 1
ATOM 881 C CA . THR A 1 111 ? -13.860 18.157 -3.103 1.00 45.44 111 THR A CA 1
ATOM 882 C C . THR A 1 111 ? -12.337 18.070 -3.086 1.00 45.44 111 THR A C 1
ATOM 884 O O . THR A 1 111 ? -11.756 17.401 -2.236 1.00 45.44 111 THR A O 1
ATOM 887 N N . SER A 1 112 ? -11.688 18.718 -4.056 1.00 48.44 112 SER A N 1
ATOM 888 C CA . SER A 1 112 ? -10.237 18.670 -4.295 1.00 48.44 112 SER A CA 1
ATOM 889 C C . SER A 1 112 ? -9.383 19.473 -3.313 1.00 48.44 112 SER A C 1
ATOM 891 O O . SER A 1 112 ? -8.171 19.552 -3.508 1.00 48.44 112 SER A O 1
ATOM 893 N N . ASP A 1 113 ? -9.990 20.085 -2.301 1.00 49.34 113 ASP A N 1
ATOM 894 C CA . ASP A 1 113 ? -9.298 21.002 -1.405 1.00 49.34 113 ASP A CA 1
ATOM 895 C C . ASP A 1 113 ? -8.975 20.296 -0.090 1.00 49.34 113 ASP A C 1
ATOM 897 O O . ASP A 1 113 ? -9.835 19.662 0.529 1.00 49.34 113 ASP A O 1
ATOM 901 N N . LEU A 1 114 ? -7.711 20.393 0.332 1.00 48.59 114 LEU A N 1
ATOM 902 C CA . LEU A 1 114 ? -7.299 19.938 1.652 1.00 48.59 114 LEU A CA 1
ATOM 903 C C . LEU A 1 114 ? -8.097 20.720 2.700 1.00 48.59 114 LEU A C 1
ATOM 905 O O . LEU A 1 114 ? -8.215 21.942 2.638 1.00 48.59 114 LEU A O 1
ATOM 909 N N . SER A 1 115 ? -8.667 20.007 3.670 1.00 56.47 115 SER A N 1
ATOM 910 C CA . SER A 1 115 ? -9.364 20.648 4.781 1.00 56.47 115 SER A CA 1
ATOM 911 C C . SER A 1 115 ? -8.389 21.550 5.562 1.00 56.47 115 SER A C 1
ATOM 913 O O . SER A 1 115 ? -7.256 21.121 5.800 1.00 56.47 115 SER A O 1
ATOM 915 N N . PRO A 1 116 ? -8.814 22.735 6.049 1.00 53.38 116 PRO A N 1
ATOM 916 C CA . PRO A 1 116 ? -7.964 23.672 6.799 1.00 53.38 116 PRO A CA 1
ATOM 917 C C . PRO A 1 116 ? -7.218 23.035 7.981 1.00 53.38 116 PRO A C 1
ATOM 919 O O . PRO A 1 116 ? -6.117 23.440 8.335 1.00 53.38 116 PRO A O 1
ATOM 922 N N . MET A 1 117 ? -7.799 21.985 8.567 1.00 42.25 117 MET A N 1
ATOM 923 C CA . MET A 1 117 ? -7.199 21.243 9.676 1.00 42.25 117 MET A CA 1
ATOM 924 C C . MET A 1 117 ? -6.020 20.356 9.241 1.00 42.25 117 MET A C 1
ATOM 926 O O . MET A 1 117 ? -5.100 20.125 10.021 1.00 42.25 117 MET A O 1
ATOM 930 N N . VAL A 1 118 ? -6.034 19.846 8.005 1.00 52.59 118 VAL A N 1
ATOM 931 C CA . VAL A 1 118 ? -4.916 19.079 7.430 1.00 52.59 118 VAL A CA 1
ATOM 932 C C . VAL A 1 118 ? -3.755 20.019 7.124 1.00 52.59 118 VAL A C 1
ATOM 934 O O . VAL A 1 118 ? -2.610 19.672 7.395 1.00 52.59 118 VAL A O 1
ATOM 937 N N . GLU A 1 119 ? -4.040 21.228 6.644 1.00 64.12 119 GLU A N 1
ATOM 938 C CA . GLU A 1 119 ? -3.020 22.264 6.460 1.00 64.12 119 GLU A CA 1
ATOM 939 C C . GLU A 1 119 ? -2.376 22.665 7.794 1.00 64.12 119 GLU A C 1
ATOM 941 O O . GLU A 1 119 ? -1.151 22.699 7.896 1.00 64.12 119 GLU A O 1
ATOM 946 N N . GLU A 1 120 ? -3.178 22.880 8.840 1.00 64.69 120 GLU A N 1
ATOM 947 C CA . GLU A 1 120 ? -2.688 23.219 10.183 1.00 64.69 120 GLU A CA 1
ATOM 948 C C . GLU A 1 120 ? -1.848 22.085 10.798 1.00 64.69 120 GLU A C 1
ATOM 950 O O . GLU A 1 120 ? -0.773 22.320 11.355 1.00 64.69 120 GLU A O 1
ATOM 955 N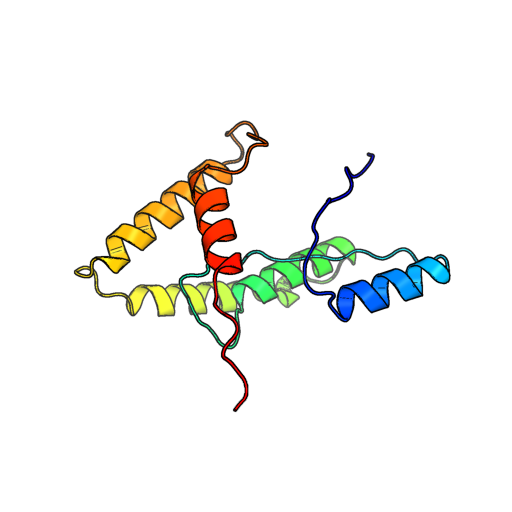 N . PHE A 1 121 ? -2.280 20.831 10.632 1.00 64.25 121 PHE A N 1
ATOM 956 C CA . PHE A 1 121 ? -1.530 19.658 11.083 1.00 64.25 121 PHE A CA 1
ATOM 957 C C . PHE A 1 121 ? -0.184 19.507 10.354 1.00 64.25 121 PHE A C 1
ATOM 959 O O . PHE A 1 121 ? 0.842 19.257 10.990 1.00 64.25 121 PHE A O 1
ATOM 966 N N . LEU A 1 122 ? -0.160 19.699 9.030 1.00 64.75 122 LEU A N 1
ATOM 967 C CA . LEU A 1 122 ? 1.067 19.636 8.230 1.00 64.75 122 LEU A CA 1
ATOM 968 C C . LEU A 1 122 ? 2.033 20.778 8.572 1.00 64.75 122 LEU A C 1
ATOM 970 O O . LEU A 1 122 ? 3.240 20.549 8.637 1.00 64.75 122 LEU A O 1
ATOM 974 N N . GLN A 1 123 ? 1.525 21.976 8.869 1.00 66.94 123 GLN A N 1
ATOM 975 C CA . GLN A 1 123 ? 2.339 23.088 9.373 1.00 66.94 123 GLN A CA 1
ATOM 976 C C . GLN A 1 123 ? 2.950 22.777 10.748 1.00 66.94 123 GLN A C 1
ATOM 978 O O . GLN A 1 123 ? 4.113 23.100 10.990 1.00 66.94 123 GLN A O 1
ATOM 983 N N . GLY A 1 124 ? 2.218 22.082 11.623 1.00 48.62 124 GLY A N 1
ATOM 984 C CA . GLY A 1 124 ? 2.721 21.636 12.925 1.00 48.62 124 GLY A CA 1
ATOM 985 C C . GLY A 1 124 ? 3.884 20.639 12.837 1.00 48.62 124 GLY A C 1
ATOM 986 O O . GLY A 1 124 ? 4.791 20.681 13.668 1.00 48.62 124 GLY A O 1
ATOM 987 N N . LEU A 1 125 ? 3.911 19.784 11.808 1.00 47.06 125 LEU A N 1
ATOM 988 C CA . LEU A 1 125 ? 4.988 18.807 11.592 1.00 47.06 125 LEU A CA 1
ATOM 989 C C . LEU A 1 125 ? 6.298 19.438 11.095 1.00 47.06 125 LEU A C 1
ATOM 991 O O . LEU A 1 125 ? 7.373 18.908 11.372 1.00 47.06 125 LEU A O 1
ATOM 995 N N . VAL A 1 126 ? 6.232 20.582 10.408 1.00 47.94 126 VAL A N 1
ATOM 996 C CA . VAL A 1 126 ? 7.418 21.337 9.955 1.00 47.94 126 VAL A CA 1
ATOM 997 C C . VAL A 1 126 ? 8.094 22.084 11.120 1.00 47.94 126 VAL A C 1
ATOM 999 O O . VAL A 1 126 ? 9.270 22.434 11.039 1.00 47.94 126 VAL A O 1
ATOM 1002 N N . GLN A 1 127 ? 7.392 22.271 12.243 1.00 45.84 127 GLN A N 1
ATOM 1003 C CA . GLN A 1 127 ? 7.842 23.064 13.390 1.00 45.84 127 GLN A CA 1
ATOM 1004 C C . GLN A 1 127 ? 8.522 22.243 14.510 1.00 45.84 127 GLN A C 1
ATOM 1006 O O . GLN A 1 127 ? 8.602 22.713 15.646 1.00 45.84 127 GLN A O 1
ATOM 1011 N N . ILE A 1 128 ? 9.034 21.033 14.245 1.00 39.66 128 ILE A N 1
ATOM 1012 C CA . ILE A 1 128 ? 9.881 20.331 15.229 1.00 39.66 128 ILE A CA 1
ATOM 1013 C C . ILE A 1 128 ? 11.253 21.035 15.264 1.00 39.66 128 ILE A C 1
ATOM 1015 O O . ILE A 1 128 ? 11.945 21.068 14.244 1.00 39.66 128 ILE A O 1
ATOM 1019 N N . PRO A 1 129 ? 11.674 21.630 16.398 1.00 43.09 129 PRO A N 1
ATOM 1020 C CA . PRO A 1 129 ? 12.896 22.418 16.451 1.00 43.09 129 PRO A CA 1
ATOM 1021 C C . PRO A 1 129 ? 14.125 21.522 16.288 1.00 43.09 129 PRO A C 1
ATOM 1023 O O . PRO A 1 129 ? 14.216 20.457 16.899 1.00 43.09 129 PRO A O 1
ATOM 1026 N N . ASN A 1 130 ? 15.093 21.995 15.495 1.00 45.38 130 ASN A N 1
ATOM 1027 C CA . ASN A 1 130 ? 16.459 21.476 15.468 1.00 45.38 130 ASN A CA 1
ATOM 1028 C C . ASN A 1 130 ? 16.975 21.338 16.909 1.00 45.38 130 ASN A C 1
ATOM 1030 O O . ASN A 1 130 ? 17.295 22.337 17.556 1.00 45.38 130 ASN A O 1
ATOM 1034 N N . LEU A 1 131 ? 17.055 20.105 17.411 1.00 38.25 131 LEU A N 1
ATOM 1035 C CA . LEU A 1 131 ? 17.789 19.799 18.631 1.00 38.25 131 LEU A CA 1
ATOM 1036 C C . LEU A 1 131 ? 19.268 20.036 18.329 1.00 38.25 131 LEU A C 1
ATOM 1038 O O . LEU A 1 131 ? 19.903 19.302 17.575 1.00 38.25 131 LEU A O 1
ATOM 1042 N N . THR A 1 132 ? 19.779 21.125 18.891 1.00 42.25 132 THR A N 1
ATOM 1043 C CA . THR A 1 132 ? 21.182 21.523 18.877 1.00 42.25 132 THR A CA 1
ATOM 1044 C C . THR A 1 132 ? 22.069 20.368 19.334 1.00 42.25 132 THR A C 1
ATOM 1046 O O . THR A 1 132 ? 21.961 19.908 20.471 1.00 42.25 132 THR A O 1
ATOM 1049 N N . MET A 1 133 ? 22.951 19.932 18.436 1.00 36.09 133 MET A N 1
ATOM 1050 C CA . MET A 1 133 ? 24.121 19.116 18.742 1.00 36.09 133 MET A CA 1
ATOM 1051 C C . MET A 1 133 ? 25.033 19.927 19.673 1.00 36.09 133 MET A C 1
ATOM 1053 O O . MET A 1 133 ? 25.393 21.058 19.341 1.00 36.09 133 MET A O 1
ATOM 1057 N N . ASN A 1 134 ? 25.352 19.359 20.834 1.00 40.91 134 ASN A N 1
ATOM 1058 C CA . ASN A 1 134 ? 26.412 19.815 21.733 1.00 40.91 134 ASN A CA 1
ATOM 1059 C C . ASN A 1 134 ? 27.640 18.928 21.509 1.00 40.91 134 ASN A C 1
ATOM 1061 O O . ASN A 1 134 ? 27.422 17.707 21.314 1.00 40.91 134 ASN A O 1
#